Protein AF-A0A9E0TK25-F1 (afdb_monomer_lite)

Secondary structure (DSSP, 8-state):
-TT-TT---S-EEEHHHHHHGGGGGGGTTTSPEEE--HHHHHHHHHHHHHHHHHHH-GGG-B----S---S-SS--HHHHHHHHHHHHT--BPP-S-TTTHHHHHHHHHHHS-S-TTT-PPPHHHHHHH-S-EEEES---TTGGGSSHHHHHHHHHHHHHHHHHHHHTTSSS----EEEEPP-

Structure (mmCIF, N/CA/C/O backbone):
data_AF-A0A9E0TK25-F1
#
_entry.id   AF-A0A9E0TK25-F1
#
loop_
_atom_site.group_PDB
_atom_site.id
_atom_site.type_symbol
_atom_site.label_atom_id
_atom_site.label_alt_id
_atom_site.label_comp_id
_atom_site.label_asym_id
_atom_site.label_entity_id
_atom_site.label_seq_id
_atom_site.pdbx_PDB_ins_code
_atom_site.Cartn_x
_atom_site.Cartn_y
_atom_site.Cartn_z
_atom_site.occupancy
_atom_site.B_iso_or_equiv
_atom_site.auth_seq_id
_atom_site.auth_comp_id
_atom_site.auth_asym_id
_atom_site.auth_atom_id
_atom_site.pdbx_PDB_model_num
ATOM 1 N N . MET A 1 1 ? 14.784 10.363 11.881 1.00 81.19 1 MET A N 1
ATOM 2 C CA . MET A 1 1 ? 13.475 9.675 11.752 1.00 81.19 1 MET A CA 1
ATOM 3 C C . MET A 1 1 ? 13.011 9.018 13.051 1.00 81.19 1 MET A C 1
ATOM 5 O O . MET A 1 1 ? 11.905 9.315 13.471 1.00 81.19 1 MET A O 1
ATOM 9 N N . VAL A 1 2 ? 13.809 8.165 13.711 1.00 90.25 2 VAL A N 1
ATOM 10 C CA . VAL A 1 2 ? 13.331 7.354 14.858 1.00 90.25 2 VAL A CA 1
ATOM 11 C C . VAL A 1 2 ? 12.832 8.179 16.057 1.00 90.25 2 VAL A C 1
ATOM 13 O O . VAL A 1 2 ? 11.793 7.833 16.607 1.00 90.25 2 VAL A O 1
ATOM 16 N N . ARG A 1 3 ? 13.522 9.272 16.417 1.00 92.88 3 ARG A N 1
ATOM 17 C CA . ARG A 1 3 ? 13.196 10.168 17.551 1.00 92.88 3 ARG A CA 1
ATOM 18 C C . ARG A 1 3 ? 12.501 11.476 17.130 1.00 92.88 3 ARG A C 1
ATOM 20 O O . ARG A 1 3 ? 12.679 12.504 17.764 1.00 92.88 3 ARG A O 1
ATOM 27 N N . SER A 1 4 ? 11.802 11.472 15.995 1.00 95.88 4 SER A N 1
ATOM 28 C CA . SER A 1 4 ? 11.109 12.673 15.506 1.00 95.88 4 SER A CA 1
ATOM 29 C C . SER A 1 4 ? 9.961 13.069 16.446 1.00 95.88 4 SER A C 1
ATOM 31 O O . SER A 1 4 ? 9.260 12.162 16.898 1.00 95.88 4 SER A O 1
ATOM 33 N N . PRO A 1 5 ? 9.679 14.370 16.661 1.00 95.81 5 PRO A N 1
ATOM 34 C CA . PRO A 1 5 ? 8.451 14.800 17.338 1.00 95.81 5 PRO A CA 1
ATOM 35 C C . PRO A 1 5 ? 7.181 14.370 16.583 1.00 95.81 5 PRO A C 1
ATOM 37 O O . PRO A 1 5 ? 6.121 14.246 17.180 1.00 95.81 5 PRO A O 1
ATOM 40 N N . LEU A 1 6 ? 7.288 14.068 15.282 1.00 96.06 6 LEU A N 1
ATOM 41 C CA . LEU A 1 6 ? 6.188 13.545 14.459 1.00 96.06 6 LEU A CA 1
ATOM 42 C C . LEU A 1 6 ? 5.994 12.021 14.587 1.00 96.06 6 LEU A C 1
ATOM 44 O O . LEU A 1 6 ? 5.249 11.418 13.813 1.00 96.06 6 LEU A O 1
ATOM 48 N N . ARG A 1 7 ? 6.708 11.351 15.499 1.00 95.75 7 ARG A N 1
ATOM 49 C CA . ARG A 1 7 ? 6.573 9.906 15.697 1.00 95.75 7 ARG A CA 1
ATOM 50 C C . ARG A 1 7 ? 5.230 9.599 16.360 1.00 95.75 7 ARG A C 1
ATOM 52 O O . ARG A 1 7 ? 4.961 10.045 17.467 1.00 95.75 7 ARG A O 1
ATOM 59 N N . ILE A 1 8 ? 4.432 8.747 15.723 1.00 95.94 8 ILE A N 1
ATOM 60 C CA . ILE A 1 8 ? 3.222 8.195 16.339 1.00 95.94 8 ILE A CA 1
ATOM 61 C C . ILE A 1 8 ? 3.651 7.236 17.461 1.00 95.94 8 ILE A C 1
ATOM 63 O O . ILE A 1 8 ? 4.249 6.191 17.185 1.00 95.94 8 ILE A O 1
ATOM 67 N N . GLY A 1 9 ? 3.400 7.629 18.713 1.00 95.62 9 GLY A N 1
ATOM 68 C CA . GLY A 1 9 ? 3.798 6.879 19.913 1.00 95.62 9 GLY A CA 1
ATOM 69 C C . GLY A 1 9 ? 2.757 5.878 20.425 1.00 95.62 9 GLY A C 1
ATOM 70 O O . GLY A 1 9 ? 3.118 4.929 21.111 1.00 95.62 9 GLY A O 1
ATOM 71 N N . GLN A 1 10 ? 1.483 6.059 20.072 1.00 97.25 10 GLN A N 1
ATOM 72 C CA . GLN A 1 10 ? 0.373 5.194 20.485 1.00 97.25 10 GLN A CA 1
ATOM 73 C C . GLN A 1 10 ? -0.760 5.214 19.445 1.00 97.25 10 GLN A C 1
ATOM 75 O O . GLN A 1 10 ? -0.754 6.080 18.559 1.00 97.25 10 GLN A O 1
ATOM 80 N N . PRO A 1 11 ? -1.736 4.295 19.520 1.00 98.44 11 PRO A N 1
ATOM 81 C CA . PRO A 1 11 ? -2.910 4.329 18.660 1.00 98.44 11 PRO A CA 1
ATOM 82 C C . PRO A 1 11 ? -3.739 5.595 18.873 1.00 98.44 11 PRO A C 1
ATOM 84 O O . PRO A 1 11 ? -3.904 6.079 19.991 1.00 98.44 11 PRO A O 1
ATOM 87 N N . HIS A 1 12 ? -4.287 6.119 17.782 1.00 98.25 12 HIS A N 1
ATOM 88 C CA . HIS A 1 12 ? -5.214 7.239 17.817 1.00 98.25 12 HIS A CA 1
ATOM 89 C C . HIS A 1 12 ? -6.390 6.968 16.884 1.00 98.25 12 HIS A C 1
ATOM 91 O O . HIS A 1 12 ? -6.231 6.349 15.830 1.00 98.25 12 HIS A O 1
ATOM 97 N N . VAL A 1 13 ? -7.564 7.477 17.245 1.00 98.19 13 VAL A N 1
ATOM 98 C CA . VAL A 1 13 ? -8.791 7.349 16.455 1.00 98.19 13 VAL A CA 1
ATOM 99 C C . VAL A 1 13 ? -9.378 8.732 16.241 1.00 98.19 13 VAL A C 1
ATOM 101 O O . VAL A 1 13 ? -9.493 9.526 17.172 1.00 98.19 13 VAL A O 1
ATOM 104 N N . ARG A 1 14 ? -9.771 9.036 15.003 1.00 97.88 14 ARG A N 1
ATOM 105 C CA . ARG A 1 14 ? -10.452 10.293 14.686 1.00 97.88 14 ARG A CA 1
ATOM 106 C C . ARG A 1 14 ? -11.723 10.434 15.530 1.00 97.88 14 ARG A C 1
ATOM 108 O O . ARG A 1 14 ? -12.564 9.533 15.532 1.00 97.88 14 ARG A O 1
ATOM 115 N N . SER A 1 15 ? -11.880 11.577 16.190 1.00 97.38 15 SER A N 1
ATOM 116 C CA . SER A 1 15 ? -12.961 11.839 17.150 1.00 97.38 15 SER A CA 1
ATOM 117 C C . SER A 1 15 ? -14.368 11.552 16.605 1.00 97.38 15 SER A C 1
ATOM 119 O O . SER A 1 15 ? -15.158 10.891 17.283 1.00 97.38 15 SER A O 1
ATOM 121 N N . GLY A 1 16 ? -14.693 11.953 15.371 1.00 97.38 16 GLY A N 1
ATOM 122 C CA . GLY A 1 16 ? -15.991 11.656 14.764 1.00 97.38 16 GLY A CA 1
ATOM 123 C C . GLY A 1 16 ? -16.212 10.167 14.504 1.00 97.38 16 GLY A C 1
ATOM 124 O O . GLY A 1 16 ? -17.322 9.681 14.716 1.00 97.38 16 GLY A O 1
ATOM 125 N N . TYR A 1 17 ? -15.170 9.414 14.126 1.00 97.56 17 TYR A N 1
ATOM 126 C CA . TYR A 1 17 ? -15.268 7.954 13.965 1.00 97.56 17 TYR A CA 1
ATOM 127 C C . TYR A 1 17 ? -15.456 7.247 15.306 1.00 97.56 17 TYR A C 1
ATOM 129 O O . TYR A 1 17 ? -16.209 6.275 15.407 1.00 97.56 17 TYR A O 1
ATOM 137 N N . LEU A 1 18 ? -14.814 7.759 16.358 1.00 96.62 18 LEU A N 1
ATOM 138 C CA . LEU A 1 18 ? -14.969 7.213 17.699 1.00 96.62 18 LEU A CA 1
ATOM 139 C C . LEU A 1 18 ? -16.411 7.368 18.213 1.00 96.62 18 LEU A C 1
ATOM 141 O O . LEU A 1 18 ? -16.911 6.447 18.852 1.00 96.62 18 LEU A O 1
ATOM 145 N N . LYS A 1 19 ? -17.083 8.479 17.879 1.00 95.94 19 LYS A N 1
ATOM 146 C CA . LYS A 1 19 ? -18.456 8.786 18.319 1.00 95.94 19 LYS A CA 1
ATOM 147 C C . LYS A 1 19 ? -19.551 8.199 17.424 1.00 95.94 19 LYS A C 1
ATOM 149 O O . LYS A 1 19 ? -20.538 7.689 17.932 1.00 95.94 19 LYS A O 1
ATOM 154 N N . ARG A 1 20 ? -19.407 8.312 16.099 1.00 95.38 20 ARG A N 1
ATOM 155 C CA . ARG A 1 20 ? -20.481 8.019 15.123 1.00 95.38 20 ARG A CA 1
ATOM 156 C C . ARG A 1 20 ? -20.119 6.940 14.101 1.00 95.38 20 ARG A C 1
ATOM 158 O O . ARG A 1 20 ? -20.870 6.730 13.154 1.00 95.38 20 ARG A O 1
ATOM 165 N N . ARG A 1 21 ? -18.952 6.300 14.245 1.00 93.88 21 ARG A N 1
ATOM 166 C CA . ARG A 1 21 ? -18.457 5.242 13.348 1.00 93.88 21 ARG A CA 1
ATOM 167 C C . ARG A 1 21 ? -18.580 5.647 11.871 1.00 93.88 21 ARG A C 1
ATOM 169 O O . ARG A 1 21 ? -18.100 6.721 11.494 1.00 93.88 21 ARG A O 1
ATOM 176 N N . GLU A 1 22 ? -19.195 4.833 11.022 1.00 91.69 22 GLU A N 1
ATOM 177 C CA . GLU A 1 22 ? -19.326 5.032 9.577 1.00 91.69 22 GLU A CA 1
ATOM 178 C C . GLU A 1 22 ? -20.081 6.305 9.188 1.00 91.69 22 GLU A C 1
ATOM 180 O O . GLU A 1 22 ? -19.781 6.875 8.138 1.00 91.69 22 GLU A O 1
ATOM 185 N N . ALA A 1 23 ? -20.986 6.807 10.034 1.00 93.19 23 ALA A N 1
ATOM 186 C CA . ALA A 1 23 ? -21.753 8.027 9.767 1.00 93.19 23 ALA A CA 1
ATOM 187 C C . ALA A 1 23 ? -20.902 9.313 9.840 1.00 93.19 23 ALA A C 1
ATOM 189 O O . ALA A 1 23 ? -21.375 10.414 9.578 1.00 93.19 23 ALA A O 1
ATOM 190 N N . SER A 1 24 ? -19.617 9.207 10.189 1.00 94.44 24 SER A N 1
ATOM 191 C CA . SER A 1 24 ? -18.720 10.354 10.374 1.00 94.44 24 SER A CA 1
ATOM 192 C C . SER A 1 24 ? -17.822 10.679 9.169 1.00 94.44 24 SER A C 1
ATOM 194 O O . SER A 1 24 ? -16.819 11.370 9.342 1.00 94.44 24 SER A O 1
ATOM 196 N N . ARG A 1 25 ? -18.116 10.176 7.960 1.00 93.81 25 ARG A N 1
ATOM 197 C CA . ARG A 1 25 ? -17.219 10.283 6.782 1.00 93.81 25 ARG A CA 1
ATOM 198 C C . ARG A 1 25 ? -16.810 11.713 6.411 1.00 93.81 25 ARG A C 1
ATOM 200 O O . ARG A 1 25 ? -15.653 11.905 6.048 1.00 93.81 25 ARG A O 1
ATOM 207 N N . ALA A 1 26 ? -17.715 12.685 6.536 1.00 94.94 26 ALA A N 1
ATOM 208 C CA . ALA A 1 26 ? -17.491 14.070 6.108 1.00 94.94 26 ALA A CA 1
ATOM 209 C C . ALA A 1 26 ? -16.364 14.800 6.871 1.00 94.94 26 ALA A C 1
ATOM 211 O O . ALA A 1 26 ? -15.775 15.731 6.341 1.00 94.94 26 ALA A O 1
ATOM 212 N N . GLY A 1 27 ? -16.021 14.365 8.090 1.00 93.75 27 GLY A N 1
ATOM 213 C CA . GLY A 1 27 ? -15.005 15.017 8.934 1.00 93.75 27 GLY A CA 1
ATOM 214 C C . GLY A 1 27 ? -13.558 14.549 8.714 1.00 93.75 27 GLY A C 1
ATOM 215 O O . GLY A 1 27 ? -12.683 14.821 9.537 1.00 93.75 27 GLY A O 1
ATOM 216 N N . ARG A 1 28 ? -13.274 13.762 7.666 1.00 96.12 28 ARG A N 1
ATOM 217 C CA . ARG A 1 28 ? -11.911 13.269 7.396 1.00 96.12 28 ARG A CA 1
ATOM 218 C C . ARG A 1 28 ? -11.001 14.424 6.965 1.00 96.12 28 ARG A C 1
ATOM 220 O O . ARG A 1 28 ? -11.313 15.125 6.015 1.00 96.12 28 ARG A O 1
ATOM 227 N N . GLY A 1 29 ? -9.860 14.572 7.638 1.00 96.31 29 GLY A N 1
ATOM 228 C CA . GLY A 1 29 ? -8.866 15.616 7.356 1.00 96.31 29 GLY A CA 1
ATOM 229 C C . GLY A 1 29 ? -9.025 16.897 8.183 1.00 96.31 29 GLY A C 1
ATOM 230 O O . GLY A 1 29 ? -8.077 17.668 8.248 1.00 96.31 29 GLY A O 1
ATOM 231 N N . SER A 1 30 ? -10.166 17.097 8.853 1.00 96.12 30 SER A N 1
ATOM 232 C CA . SER A 1 30 ? -10.442 18.290 9.672 1.00 96.12 30 SER A CA 1
ATOM 233 C C . SER A 1 30 ? -10.611 17.997 11.165 1.00 96.12 30 SER A C 1
ATOM 235 O O . SER A 1 30 ? -10.326 18.850 11.999 1.00 96.12 30 SER A O 1
ATOM 237 N N . GLU A 1 31 ? -11.073 16.801 11.527 1.00 97.25 31 GLU A N 1
ATOM 238 C CA . GLU A 1 31 ? -11.328 16.456 12.925 1.00 97.25 31 GLU A CA 1
ATOM 239 C C . GLU A 1 31 ? -10.060 16.038 13.694 1.00 97.25 31 GLU A C 1
ATOM 241 O O . GLU A 1 31 ? -9.175 15.380 13.133 1.00 97.25 31 GLU A O 1
ATOM 246 N N . PRO A 1 32 ? -10.004 16.304 15.014 1.00 97.38 32 PRO A N 1
ATOM 247 C CA . PRO A 1 32 ? -8.892 15.879 15.850 1.00 97.38 32 PRO A CA 1
ATOM 248 C C . PRO A 1 32 ? -8.882 14.361 16.065 1.00 97.38 32 PRO A C 1
ATOM 250 O O . PRO A 1 32 ? -9.915 13.677 16.009 1.00 97.38 32 PRO A O 1
ATOM 253 N N . PHE A 1 33 ? -7.693 13.852 16.377 1.00 98.00 33 PHE A N 1
ATOM 254 C CA . PHE A 1 33 ? -7.440 12.466 16.751 1.00 98.00 33 PHE A CA 1
ATOM 255 C C . PHE A 1 33 ? -7.359 12.325 18.272 1.00 98.00 33 PHE A C 1
ATOM 257 O O . PHE A 1 33 ? -6.696 13.110 18.941 1.00 98.00 33 PHE A O 1
ATOM 264 N N . VAL A 1 34 ? -8.027 11.306 18.804 1.00 98.00 34 VAL A N 1
ATOM 265 C CA . VAL A 1 34 ? -8.074 10.995 20.235 1.00 98.00 34 VAL A CA 1
ATOM 266 C C . VAL A 1 34 ? -7.171 9.787 20.497 1.00 98.00 34 VAL A C 1
ATOM 268 O O . VAL A 1 34 ? -7.312 8.788 19.783 1.00 98.00 34 VAL A O 1
ATOM 271 N N . PRO A 1 35 ? -6.241 9.848 21.467 1.00 98.12 35 PRO A N 1
ATOM 272 C CA . PRO A 1 35 ? -5.435 8.693 21.847 1.00 98.12 35 PRO A CA 1
ATOM 273 C C . PRO A 1 35 ? -6.313 7.603 22.470 1.00 98.12 35 PRO A C 1
ATOM 275 O O . PRO A 1 35 ? -7.234 7.901 23.229 1.00 98.12 35 PRO A O 1
ATOM 278 N N . VAL A 1 36 ? -6.037 6.340 22.148 1.00 98.44 36 VAL A N 1
ATOM 279 C CA . VAL A 1 36 ? -6.793 5.187 22.665 1.00 98.44 36 VAL A CA 1
ATOM 280 C C . VAL A 1 36 ? -5.864 4.023 23.003 1.00 98.44 36 VAL A C 1
ATOM 282 O O . VAL A 1 36 ? -4.726 3.963 22.532 1.00 98.44 36 VAL A O 1
ATOM 285 N N . SER A 1 37 ? -6.364 3.063 23.786 1.00 98.38 37 SER A N 1
ATOM 286 C CA . SER A 1 37 ? -5.645 1.814 24.044 1.00 98.38 37 SER A CA 1
ATOM 287 C C . SER A 1 37 ? -5.520 0.962 22.775 1.00 98.38 37 SER A C 1
ATOM 289 O O . SER A 1 37 ? -6.333 1.055 21.849 1.00 98.38 37 SER A O 1
ATOM 291 N N . TRP A 1 38 ? -4.513 0.085 22.745 1.00 98.44 38 TRP A N 1
ATOM 292 C CA . TRP A 1 38 ? -4.370 -0.917 21.685 1.00 98.44 38 TRP A CA 1
ATOM 293 C C . TRP A 1 38 ? -5.599 -1.812 21.559 1.00 98.44 38 TRP A C 1
ATOM 295 O O . TRP A 1 38 ? -6.040 -2.064 20.444 1.00 98.44 38 TRP A O 1
ATOM 305 N N . GLU A 1 39 ? -6.179 -2.227 22.682 1.00 98.50 39 GLU A N 1
ATOM 306 C CA . GLU A 1 39 ? -7.413 -3.012 22.712 1.00 98.50 39 GLU A CA 1
ATOM 307 C C . GLU A 1 39 ? -8.563 -2.278 22.011 1.00 98.50 39 GLU A C 1
ATOM 309 O O . GLU A 1 39 ? -9.190 -2.823 21.107 1.00 98.50 39 GLU A O 1
ATOM 314 N N . THR A 1 40 ? -8.772 -0.996 22.333 1.00 98.25 40 THR A N 1
ATOM 315 C CA . THR A 1 40 ? -9.808 -0.182 21.681 1.00 98.25 40 THR A CA 1
ATOM 316 C C . THR A 1 40 ? -9.566 -0.090 20.176 1.00 98.25 40 THR A C 1
ATOM 318 O O . THR A 1 40 ? -10.487 -0.274 19.383 1.00 98.25 40 THR A O 1
ATOM 321 N N . ALA A 1 41 ? -8.326 0.183 19.763 1.00 98.38 41 ALA A N 1
ATOM 322 C CA . ALA A 1 41 ? -7.978 0.287 18.350 1.00 98.38 41 ALA A CA 1
ATOM 323 C C . ALA A 1 41 ? -8.199 -1.038 17.598 1.00 98.38 41 ALA A C 1
ATOM 325 O O . ALA A 1 41 ? -8.766 -1.026 16.505 1.00 98.38 41 ALA A O 1
ATOM 326 N N . MET A 1 42 ? -7.800 -2.168 18.187 1.00 98.25 42 MET A N 1
ATOM 327 C CA . MET A 1 42 ? -7.967 -3.495 17.590 1.00 98.25 42 MET A CA 1
ATOM 328 C C . MET A 1 42 ? -9.439 -3.892 17.490 1.00 98.25 42 MET A C 1
ATOM 330 O O . MET A 1 42 ? -9.864 -4.309 16.416 1.00 98.25 42 MET A O 1
ATOM 334 N N . ASN A 1 43 ? -10.238 -3.650 18.532 1.00 98.31 43 ASN A N 1
ATOM 335 C CA . ASN A 1 43 ? -11.678 -3.927 18.520 1.00 98.31 43 ASN A CA 1
ATOM 336 C C . ASN A 1 43 ? -12.404 -3.128 17.424 1.00 98.31 43 ASN A C 1
ATOM 338 O O . ASN A 1 43 ? -13.298 -3.643 16.753 1.00 98.31 43 ASN A O 1
ATOM 342 N N . LEU A 1 44 ? -11.997 -1.874 17.187 1.00 98.25 44 LEU A N 1
ATOM 343 C CA . LEU A 1 44 ? -12.552 -1.051 16.106 1.00 98.25 44 LEU A CA 1
ATOM 344 C C . LEU A 1 44 ? -12.194 -1.580 14.714 1.00 98.25 44 LEU A C 1
ATOM 346 O O . LEU A 1 44 ? -13.035 -1.544 13.813 1.00 98.25 44 LEU A O 1
ATOM 350 N N . VAL A 1 45 ? -10.954 -2.039 14.529 1.00 97.44 45 VAL A N 1
ATOM 351 C CA . VAL A 1 45 ? -10.497 -2.625 13.262 1.00 97.44 45 VAL A CA 1
ATOM 352 C C . VAL A 1 45 ? -11.206 -3.951 13.010 1.00 97.44 45 VAL A C 1
ATOM 354 O O . VAL A 1 45 ? -11.754 -4.141 11.926 1.00 97.44 45 VAL A O 1
ATOM 357 N N . GLU A 1 46 ? -11.248 -4.839 14.002 1.00 97.75 46 GLU A N 1
ATOM 358 C CA . GLU A 1 46 ? -11.935 -6.126 13.900 1.00 97.75 46 GLU A CA 1
ATOM 359 C C . GLU A 1 46 ? -13.421 -5.938 13.589 1.00 97.75 46 GLU A C 1
ATOM 361 O O . GLU A 1 46 ? -13.917 -6.517 12.621 1.00 97.75 46 GLU A O 1
ATOM 366 N N . GLY A 1 47 ? -14.119 -5.100 14.362 1.00 97.81 47 GLY A N 1
ATOM 367 C CA . GLY A 1 47 ? -15.540 -4.833 14.157 1.00 97.81 47 GLY A CA 1
ATOM 368 C C . GLY A 1 47 ? -15.826 -4.294 12.755 1.00 97.81 47 GLY A C 1
ATOM 369 O O . GLY A 1 47 ? -16.727 -4.784 12.076 1.00 97.81 47 GLY A O 1
ATOM 370 N N . GLY A 1 48 ? -15.009 -3.349 12.277 1.00 97.12 48 GLY A N 1
ATOM 371 C CA . GLY A 1 48 ? -15.131 -2.808 10.922 1.00 97.12 48 GLY A CA 1
ATOM 372 C C . GLY A 1 48 ? -14.895 -3.858 9.832 1.00 97.12 48 GLY A C 1
ATOM 373 O O . GLY A 1 48 ? -15.661 -3.928 8.872 1.00 97.12 48 GLY A O 1
ATOM 374 N N . LEU A 1 49 ? -13.869 -4.702 9.984 1.00 97.75 49 LEU A N 1
ATOM 375 C CA . LEU A 1 49 ? -13.553 -5.755 9.015 1.00 97.75 49 LEU A CA 1
ATOM 376 C C . LEU A 1 49 ? -14.626 -6.843 8.970 1.00 97.75 49 LEU A C 1
ATOM 378 O O . LEU A 1 49 ? -15.036 -7.246 7.881 1.00 97.75 49 LEU A O 1
ATOM 382 N N . ARG A 1 50 ? -15.105 -7.302 10.132 1.00 98.00 50 ARG A N 1
ATOM 383 C CA . ARG A 1 50 ? -16.182 -8.297 10.210 1.00 98.00 50 ARG A CA 1
ATOM 384 C C . ARG A 1 50 ? -17.468 -7.770 9.592 1.00 98.00 50 ARG A C 1
ATOM 386 O O . ARG A 1 50 ? -18.060 -8.486 8.793 1.00 98.00 50 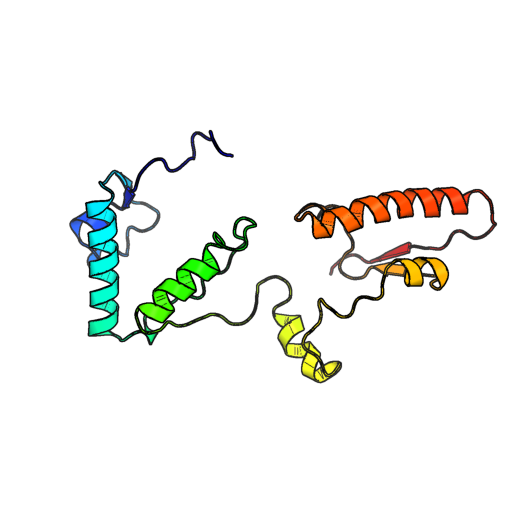ARG A O 1
ATOM 393 N N . ARG A 1 51 ? -17.839 -6.520 9.895 1.00 97.50 51 ARG A N 1
ATOM 394 C CA . ARG A 1 51 ? -19.023 -5.865 9.328 1.00 97.50 51 ARG A CA 1
ATOM 395 C C . ARG A 1 51 ? -18.947 -5.768 7.806 1.00 97.50 51 ARG A C 1
ATOM 397 O O . ARG A 1 51 ? -19.881 -6.159 7.118 1.00 97.50 51 ARG A O 1
ATOM 404 N N . VAL A 1 52 ? -17.826 -5.279 7.266 1.00 97.81 52 VAL A N 1
ATOM 405 C CA . VAL A 1 52 ? -17.653 -5.161 5.807 1.00 97.81 52 VAL A CA 1
ATOM 406 C C . VAL A 1 52 ? -17.740 -6.528 5.138 1.00 97.81 52 VAL A C 1
ATOM 408 O O . VAL A 1 52 ? -18.446 -6.670 4.145 1.00 97.81 52 VAL A O 1
ATOM 411 N N . LYS A 1 53 ? -17.085 -7.539 5.716 1.00 97.94 53 LYS A N 1
ATOM 412 C CA . LYS A 1 53 ? -17.141 -8.908 5.206 1.00 97.94 53 LYS A CA 1
ATOM 413 C C . LYS A 1 53 ? -18.562 -9.477 5.2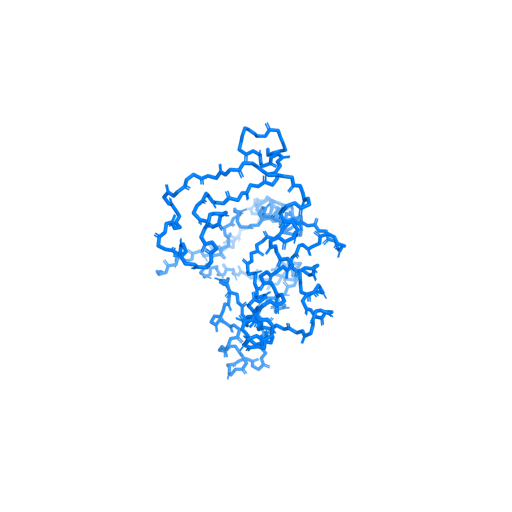27 1.00 97.94 53 LYS A C 1
ATOM 415 O O . LYS A 1 53 ? -18.951 -10.114 4.255 1.00 97.94 53 LYS A O 1
ATOM 420 N N . SER A 1 54 ? -19.323 -9.267 6.303 1.00 98.06 54 SER A N 1
ATOM 421 C CA . SER A 1 54 ? -20.690 -9.790 6.417 1.00 98.06 54 SER A CA 1
ATOM 422 C C . SER A 1 54 ? -21.691 -9.067 5.518 1.00 98.06 54 SER A C 1
ATOM 424 O O . SER A 1 54 ? -22.597 -9.706 5.002 1.00 98.06 54 SER A O 1
ATOM 426 N N . GLU A 1 55 ? -21.550 -7.752 5.341 1.00 98.19 55 GLU A N 1
ATOM 427 C CA . GLU A 1 55 ? -22.510 -6.941 4.578 1.00 98.19 55 GLU A CA 1
ATOM 428 C C . GLU A 1 55 ? -22.209 -6.900 3.072 1.00 98.19 55 GLU A C 1
ATOM 430 O O . GLU A 1 55 ? -23.137 -6.822 2.272 1.00 98.19 55 GLU A O 1
ATOM 435 N N . PHE A 1 56 ? -20.931 -6.935 2.673 1.00 98.06 56 PHE A N 1
ATOM 436 C CA . PHE A 1 56 ? -20.515 -6.662 1.288 1.00 98.06 56 PHE A CA 1
ATOM 437 C C . PHE A 1 56 ? -19.553 -7.698 0.691 1.00 98.06 56 PHE A C 1
ATOM 439 O O . PHE A 1 56 ? -19.179 -7.568 -0.473 1.00 98.06 56 PHE A O 1
ATOM 446 N N . GLY A 1 57 ? -19.124 -8.699 1.463 1.00 97.94 57 GLY A N 1
ATOM 447 C CA . GLY A 1 57 ? -18.114 -9.663 1.028 1.00 97.94 57 GLY A CA 1
ATOM 448 C C . GLY A 1 57 ? -16.676 -9.137 1.108 1.00 97.94 57 GLY A C 1
ATOM 449 O O . GLY A 1 57 ? -16.404 -7.994 1.486 1.00 97.94 57 GLY A O 1
ATOM 450 N N . ASN A 1 58 ? -15.718 -10.003 0.775 1.00 97.94 58 ASN A N 1
ATOM 451 C CA . ASN A 1 58 ? -14.290 -9.668 0.841 1.00 97.94 58 ASN A CA 1
ATOM 452 C C . ASN A 1 58 ? -13.845 -8.780 -0.335 1.00 97.94 58 ASN A C 1
ATOM 454 O O . ASN A 1 58 ? -12.831 -8.090 -0.251 1.00 97.94 58 ASN A O 1
ATOM 458 N N . GLU A 1 59 ? -14.625 -8.745 -1.411 1.00 97.69 59 GLU A N 1
ATOM 459 C CA . GLU A 1 59 ? -14.448 -7.901 -2.589 1.00 97.69 59 GLU A CA 1
ATOM 460 C C . GLU A 1 59 ? -14.579 -6.408 -2.247 1.00 97.69 59 GLU A C 1
ATOM 462 O O . GLU A 1 59 ? -14.007 -5.552 -2.918 1.00 97.69 59 GLU A O 1
ATOM 467 N N . ALA A 1 60 ? -15.269 -6.076 -1.154 1.00 97.88 60 ALA A N 1
ATOM 468 C CA . ALA A 1 60 ? -15.349 -4.712 -0.639 1.00 97.88 60 ALA A CA 1
ATOM 469 C C . ALA A 1 60 ? -14.095 -4.276 0.150 1.00 97.88 60 ALA A C 1
ATOM 471 O O . ALA A 1 60 ? -13.973 -3.107 0.530 1.00 97.88 60 ALA A O 1
ATOM 472 N N . ILE A 1 61 ? -13.150 -5.189 0.408 1.00 98.00 61 ILE A N 1
ATOM 473 C CA . ILE A 1 61 ? -11.908 -4.910 1.135 1.00 98.00 61 ILE A CA 1
ATOM 474 C C . ILE A 1 61 ? -10.786 -4.650 0.130 1.00 98.00 61 ILE A C 1
ATOM 476 O O . ILE A 1 61 ? -10.302 -5.555 -0.545 1.00 98.00 61 ILE A O 1
ATOM 480 N N . TYR A 1 62 ? -10.312 -3.406 0.060 1.00 97.19 62 TYR A N 1
ATOM 481 C CA . TYR A 1 62 ? -9.170 -3.045 -0.779 1.00 97.19 62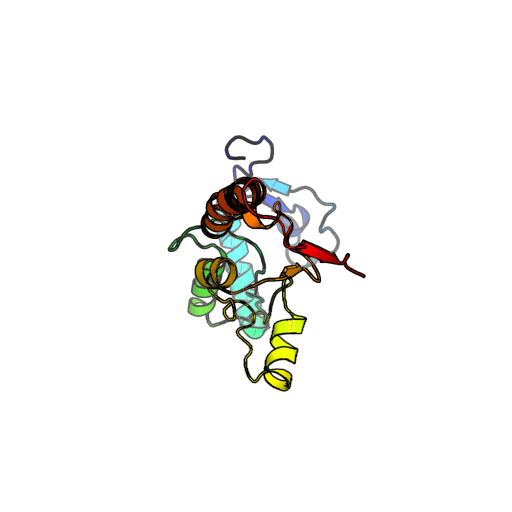 TYR A CA 1
ATOM 482 C C . TYR A 1 62 ? -7.838 -3.220 -0.030 1.00 97.19 62 TYR A C 1
ATOM 484 O O . TYR A 1 62 ? -7.508 -2.450 0.874 1.00 97.19 62 TYR A O 1
ATOM 492 N N . GLY A 1 63 ? -7.044 -4.211 -0.442 1.00 95.50 63 GLY A N 1
ATOM 493 C CA . GLY A 1 63 ? -5.735 -4.548 0.138 1.00 95.50 63 GLY A CA 1
ATOM 494 C C . GLY A 1 63 ? -4.533 -4.157 -0.732 1.00 95.50 63 GLY A C 1
ATOM 495 O O . GLY A 1 63 ? -3.403 -4.545 -0.432 1.00 95.50 63 GLY A O 1
ATOM 496 N N . GLY A 1 64 ? -4.745 -3.396 -1.814 1.00 93.19 64 GLY A N 1
ATOM 497 C CA . GLY A 1 64 ? -3.695 -3.079 -2.790 1.00 93.19 64 GLY A CA 1
ATOM 498 C C . GLY A 1 64 ? -2.498 -2.299 -2.233 1.00 93.19 64 GLY A C 1
ATOM 499 O O . GLY A 1 64 ? -1.378 -2.490 -2.712 1.00 93.19 64 GLY A O 1
ATOM 500 N N . SER A 1 65 ? -2.736 -1.441 -1.230 1.00 89.62 65 SER A N 1
ATOM 501 C CA . SER A 1 65 ? -1.743 -0.735 -0.396 1.00 89.62 65 SER A CA 1
ATOM 502 C C . SER A 1 65 ? -0.419 -0.401 -1.112 1.00 89.62 65 SER A C 1
ATOM 504 O O . SER A 1 65 ? 0.634 -0.986 -0.848 1.00 89.62 65 SER A O 1
ATOM 506 N N . TYR A 1 66 ? -0.471 0.512 -2.092 1.00 88.75 66 TYR A N 1
ATOM 507 C CA . TYR A 1 66 ? 0.728 0.932 -2.821 1.00 88.75 66 TYR A CA 1
ATOM 508 C C . TYR A 1 66 ? 1.617 1.834 -1.972 1.00 88.75 66 TYR A C 1
ATOM 510 O O . TYR A 1 66 ? 1.154 2.831 -1.427 1.00 88.75 66 TYR A O 1
ATOM 518 N N . GLY A 1 67 ? 2.915 1.550 -1.962 1.00 87.69 67 GLY A N 1
ATOM 519 C CA . GLY A 1 67 ? 3.900 2.445 -1.381 1.00 87.69 67 GLY A CA 1
ATOM 520 C C . GLY A 1 67 ? 5.256 1.779 -1.222 1.00 87.69 67 GLY A C 1
ATOM 521 O O . GLY A 1 67 ? 5.390 0.559 -1.321 1.00 87.69 67 GLY A O 1
ATOM 522 N N . TRP A 1 68 ? 6.262 2.609 -0.961 1.00 87.00 68 TRP A N 1
ATOM 523 C CA . TRP A 1 68 ? 7.569 2.143 -0.521 1.00 87.00 68 TRP A CA 1
ATOM 524 C C . TRP A 1 68 ? 7.498 1.818 0.969 1.00 87.00 68 TRP A C 1
ATOM 526 O O . TRP A 1 68 ? 7.233 2.692 1.792 1.00 87.00 68 TRP A O 1
ATOM 536 N N . ALA A 1 69 ? 7.724 0.554 1.309 1.00 90.31 69 ALA A N 1
ATOM 537 C CA . ALA A 1 69 ? 7.901 0.120 2.686 1.00 90.31 69 ALA A CA 1
ATOM 538 C C . ALA A 1 69 ? 9.379 0.204 3.098 1.00 90.31 69 ALA A C 1
ATOM 540 O O . ALA A 1 69 ? 10.264 0.497 2.291 1.00 90.31 69 ALA A O 1
ATOM 541 N N . SER A 1 70 ? 9.658 -0.104 4.361 1.00 88.56 70 SER A N 1
ATOM 542 C CA . SER A 1 70 ? 11.029 -0.340 4.812 1.00 88.56 70 SER A CA 1
ATOM 543 C C . SER A 1 70 ? 11.575 -1.645 4.230 1.00 88.56 70 SER A C 1
ATOM 545 O O . SER A 1 70 ? 10.841 -2.619 4.050 1.00 88.56 70 SER A O 1
ATOM 547 N N . ALA A 1 71 ? 12.882 -1.678 3.962 1.00 85.94 71 ALA A N 1
ATOM 548 C CA . ALA A 1 71 ? 13.556 -2.897 3.538 1.00 85.94 71 ALA A CA 1
ATOM 549 C C . ALA A 1 71 ? 13.503 -3.959 4.648 1.00 85.94 71 ALA A C 1
ATOM 551 O O . ALA A 1 71 ? 13.814 -3.682 5.805 1.00 85.94 71 ALA A O 1
ATOM 552 N N . GLY A 1 72 ? 13.135 -5.182 4.281 1.00 86.31 72 GLY A N 1
ATOM 553 C CA . GLY A 1 72 ? 13.067 -6.325 5.185 1.00 86.31 72 GLY A CA 1
ATOM 554 C C . GLY A 1 72 ? 12.324 -7.468 4.510 1.00 86.31 72 GLY A C 1
ATOM 555 O O . GLY A 1 72 ? 11.370 -7.228 3.779 1.00 86.31 72 GLY A O 1
ATOM 556 N N . ARG A 1 73 ? 12.769 -8.713 4.706 1.00 84.38 73 ARG A N 1
ATOM 557 C CA . ARG A 1 73 ? 12.136 -9.869 4.048 1.00 84.38 73 ARG A CA 1
ATOM 558 C C . ARG A 1 73 ? 10.921 -10.387 4.816 1.00 84.38 73 ARG A C 1
ATOM 560 O O . ARG A 1 73 ? 9.952 -10.803 4.197 1.00 84.38 73 ARG A O 1
ATOM 567 N N . LEU A 1 74 ? 10.968 -10.295 6.147 1.00 86.69 74 LEU A N 1
ATOM 568 C CA . LEU A 1 74 ? 9.864 -10.659 7.035 1.00 86.69 74 LEU A CA 1
ATOM 569 C C . LEU A 1 74 ? 8.929 -9.469 7.302 1.00 86.69 74 LEU A C 1
ATOM 571 O O . LEU A 1 74 ? 7.731 -9.550 7.060 1.00 86.69 74 LEU A O 1
ATOM 575 N N . HIS A 1 75 ? 9.480 -8.331 7.734 1.00 92.00 75 HIS A N 1
ATOM 576 C CA . HIS A 1 75 ? 8.712 -7.134 8.108 1.00 92.00 75 HIS A CA 1
ATOM 577 C C . HIS A 1 75 ? 8.399 -6.200 6.924 1.00 92.00 75 HIS A C 1
ATOM 579 O O . HIS A 1 75 ? 8.376 -4.977 7.068 1.00 92.00 75 HIS A O 1
ATOM 585 N N . HIS A 1 76 ? 8.151 -6.762 5.738 1.00 93.12 76 HIS A N 1
ATOM 586 C CA . HIS A 1 76 ? 7.669 -5.989 4.595 1.00 93.12 76 HIS A CA 1
ATOM 587 C C . HIS A 1 76 ? 6.167 -5.716 4.759 1.00 93.12 76 HIS A C 1
ATOM 589 O O . HIS A 1 76 ? 5.341 -6.598 4.514 1.00 93.12 76 HIS A O 1
ATOM 595 N N . ALA A 1 77 ? 5.810 -4.500 5.184 1.00 92.38 77 ALA A N 1
ATOM 596 C CA . ALA A 1 77 ? 4.442 -4.156 5.588 1.00 92.38 77 ALA A CA 1
ATOM 597 C C . ALA A 1 77 ? 3.350 -4.529 4.554 1.00 92.38 77 ALA A C 1
ATOM 599 O O . ALA A 1 77 ? 2.375 -5.164 4.960 1.00 92.38 77 ALA A O 1
ATOM 600 N N . PRO A 1 78 ? 3.500 -4.261 3.237 1.00 93.38 78 PRO A N 1
ATOM 601 C CA . PRO A 1 78 ? 2.519 -4.700 2.244 1.00 93.38 78 PRO A CA 1
ATOM 602 C C . PRO A 1 78 ? 2.362 -6.224 2.178 1.00 93.38 78 PRO A C 1
ATOM 604 O O . PRO A 1 78 ? 1.245 -6.712 2.055 1.00 93.38 78 PRO A O 1
ATOM 607 N N . SER A 1 79 ? 3.451 -6.993 2.294 1.00 93.00 79 SER A N 1
ATOM 608 C CA . SER A 1 79 ? 3.373 -8.463 2.271 1.00 93.00 79 SER A CA 1
ATOM 609 C C . SER A 1 79 ? 2.650 -9.014 3.497 1.00 93.00 79 SER A C 1
ATOM 611 O O . SER A 1 79 ? 1.837 -9.925 3.367 1.00 93.00 79 SER A O 1
ATOM 613 N N . VAL A 1 80 ? 2.916 -8.450 4.679 1.00 94.81 80 VAL A N 1
ATOM 614 C CA . VAL A 1 80 ? 2.250 -8.859 5.925 1.00 94.81 80 VAL A CA 1
ATOM 615 C C . VAL A 1 80 ? 0.757 -8.528 5.875 1.00 94.81 80 VAL A C 1
ATOM 617 O O . VAL A 1 80 ? -0.062 -9.381 6.206 1.00 94.81 80 VAL A O 1
ATOM 620 N N . LEU A 1 81 ? 0.394 -7.337 5.387 1.00 95.12 81 LEU A N 1
ATOM 621 C CA . LEU A 1 81 ? -1.002 -6.928 5.210 1.00 95.12 81 LEU A CA 1
ATOM 622 C C . LEU A 1 81 ? -1.755 -7.859 4.248 1.00 95.12 81 LEU A C 1
ATOM 624 O O . LEU A 1 81 ? -2.858 -8.310 4.548 1.00 95.12 81 LEU A O 1
ATOM 628 N N . LYS A 1 82 ? -1.142 -8.187 3.107 1.00 95.44 82 LYS A N 1
ATOM 629 C CA . LYS A 1 82 ? -1.729 -9.093 2.112 1.00 95.44 82 LYS A CA 1
ATOM 630 C C . LYS A 1 82 ? -1.884 -10.514 2.643 1.00 95.44 82 LYS A C 1
ATOM 632 O O . LYS A 1 82 ? -2.914 -11.138 2.413 1.00 95.44 82 LYS A O 1
ATOM 637 N N . ARG A 1 83 ? -0.904 -11.012 3.407 1.00 96.25 83 ARG A N 1
ATOM 638 C CA . ARG A 1 83 ? -1.026 -12.298 4.109 1.00 96.25 83 ARG A CA 1
ATOM 639 C C . ARG A 1 83 ? -2.194 -12.279 5.095 1.00 96.25 83 ARG A C 1
ATOM 641 O O . ARG A 1 83 ? -2.965 -13.231 5.116 1.00 96.25 83 ARG A O 1
ATOM 648 N N . PHE A 1 84 ? -2.331 -11.211 5.882 1.00 96.94 84 PHE A N 1
ATOM 649 C CA . PHE A 1 84 ? -3.438 -11.052 6.825 1.00 96.94 84 PHE A CA 1
ATOM 650 C C . PHE A 1 84 ? -4.796 -11.109 6.115 1.00 96.94 84 PHE A C 1
ATOM 652 O O . PHE A 1 84 ? -5.625 -11.943 6.469 1.00 96.94 84 PHE A O 1
ATOM 659 N N . PHE A 1 85 ? -5.008 -10.305 5.068 1.00 97.62 85 PHE A N 1
ATOM 660 C CA . PHE A 1 85 ? -6.279 -10.325 4.340 1.00 97.62 85 PHE A CA 1
ATOM 661 C C . PHE A 1 85 ? -6.515 -11.623 3.558 1.00 97.62 85 PHE A C 1
ATOM 663 O O . PHE A 1 85 ? -7.652 -12.081 3.472 1.00 97.62 85 PHE A O 1
ATOM 670 N N . GLY A 1 86 ? -5.460 -12.266 3.050 1.00 97.44 86 GLY A N 1
ATOM 671 C CA . GLY A 1 86 ? -5.558 -13.597 2.448 1.00 97.44 86 GLY A CA 1
ATOM 672 C C . GLY A 1 86 ? -6.112 -14.634 3.430 1.00 97.44 86 GLY A C 1
ATOM 673 O O . GLY A 1 86 ? -7.033 -15.367 3.087 1.00 97.44 86 GLY A O 1
ATOM 674 N N . LEU A 1 87 ? -5.624 -14.636 4.676 1.00 97.88 87 LEU A N 1
ATOM 675 C CA . LEU A 1 87 ? -6.145 -15.500 5.746 1.00 97.88 87 LEU A CA 1
ATOM 676 C C . LEU A 1 87 ? -7.537 -15.074 6.237 1.00 97.88 87 LEU A C 1
ATOM 678 O O . LEU A 1 87 ? -8.304 -15.90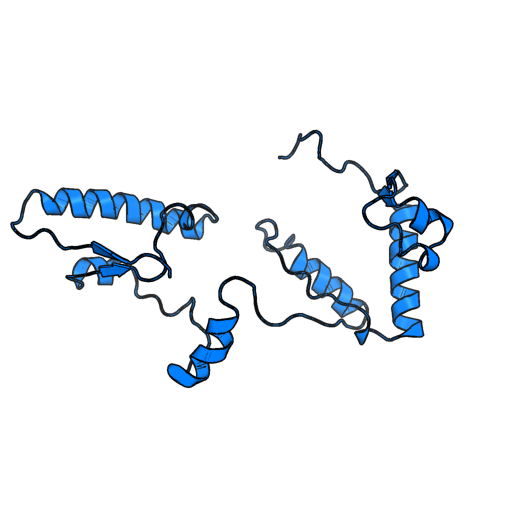6 6.712 1.00 97.88 87 LEU A O 1
ATOM 682 N N . PHE A 1 88 ? -7.882 -13.792 6.113 1.00 97.62 88 PHE A N 1
ATOM 683 C CA . PHE A 1 88 ? -9.199 -13.272 6.483 1.00 97.62 88 PHE A CA 1
ATOM 684 C C . PHE A 1 88 ? -10.307 -13.642 5.478 1.00 97.62 88 PHE A C 1
ATOM 686 O O . PHE A 1 88 ? -11.491 -13.546 5.810 1.00 97.62 88 PHE A O 1
ATOM 693 N N . GLY A 1 89 ? -9.952 -14.117 4.280 1.00 97.06 89 GLY A N 1
ATOM 694 C CA . GLY A 1 89 ? -10.896 -14.594 3.261 1.00 97.06 89 GLY A CA 1
ATOM 695 C C . GLY A 1 89 ? -10.718 -13.979 1.871 1.00 97.06 89 GLY A C 1
ATOM 696 O O . GLY A 1 89 ? -11.535 -14.244 0.995 1.00 97.06 89 GLY A O 1
ATOM 697 N N . GLY A 1 90 ? -9.675 -13.176 1.657 1.00 97.56 90 GLY A N 1
ATOM 698 C CA . GLY A 1 90 ? -9.395 -12.517 0.381 1.00 97.56 90 GLY A CA 1
ATOM 699 C C . GLY A 1 90 ? -9.590 -11.003 0.433 1.00 97.56 90 GLY A C 1
ATOM 700 O O . GLY A 1 90 ? -9.981 -10.443 1.456 1.00 97.56 90 GLY A O 1
ATOM 701 N N . TYR A 1 91 ? -9.234 -10.333 -0.663 1.00 97.81 91 TYR A N 1
ATOM 702 C CA . TYR A 1 91 ? -9.308 -8.879 -0.825 1.00 97.81 91 TYR A CA 1
ATOM 703 C C . TYR A 1 91 ? -9.136 -8.489 -2.303 1.00 97.81 91 TYR A C 1
ATOM 705 O O . TYR A 1 91 ? -8.603 -9.264 -3.101 1.00 97.81 91 TYR A O 1
ATOM 713 N N . VAL A 1 92 ? -9.500 -7.255 -2.655 1.00 97.88 92 VAL A N 1
ATOM 714 C CA . VAL A 1 92 ? -9.185 -6.651 -3.959 1.00 97.88 92 VAL A CA 1
ATOM 715 C C . VAL A 1 92 ? -7.775 -6.068 -3.943 1.00 97.88 92 VAL A C 1
ATOM 717 O O . VAL A 1 92 ? -7.455 -5.171 -3.154 1.00 97.88 92 VAL A O 1
ATOM 720 N N . ASP A 1 93 ? -6.921 -6.576 -4.831 1.00 95.88 93 ASP A N 1
ATOM 721 C CA . ASP A 1 93 ? -5.556 -6.088 -5.034 1.00 95.88 93 ASP A CA 1
ATOM 722 C C . ASP A 1 93 ? -5.483 -5.074 -6.187 1.00 95.88 93 ASP A C 1
ATOM 724 O O . ASP A 1 93 ? -6.381 -4.958 -7.020 1.00 95.88 93 ASP A O 1
ATOM 728 N N . LYS A 1 94 ? -4.368 -4.350 -6.259 1.00 92.69 94 LYS A N 1
ATOM 729 C CA . LYS A 1 94 ? -4.038 -3.467 -7.377 1.00 92.69 94 LYS A CA 1
ATOM 730 C C . LYS A 1 94 ? -3.170 -4.189 -8.407 1.00 92.69 94 LYS A C 1
ATOM 732 O O . LYS A 1 94 ? -2.347 -5.038 -8.060 1.00 92.69 94 LYS A O 1
ATOM 737 N N . ARG A 1 95 ? -3.234 -3.738 -9.660 1.00 90.44 95 ARG A N 1
ATOM 738 C CA . ARG A 1 95 ? -2.248 -4.075 -10.697 1.00 90.44 95 ARG A CA 1
ATOM 739 C C . ARG A 1 95 ? -1.413 -2.853 -11.067 1.00 90.44 95 ARG A C 1
ATOM 741 O O . ARG A 1 95 ? -1.879 -1.722 -11.008 1.00 90.44 95 ARG A O 1
ATOM 748 N N . GLY A 1 96 ? -0.151 -3.090 -11.409 1.00 89.00 96 GLY A N 1
ATOM 749 C CA . GLY A 1 96 ? 0.782 -2.043 -11.816 1.00 89.00 96 GLY A CA 1
ATOM 750 C C . GLY A 1 96 ? 1.386 -1.214 -10.672 1.00 89.00 96 GLY A C 1
ATOM 751 O O . GLY A 1 96 ? 1.313 -1.560 -9.485 1.00 89.00 96 GLY A O 1
ATOM 752 N N . ASN A 1 97 ? 2.055 -0.123 -11.046 1.00 89.31 97 ASN A N 1
ATOM 753 C CA . ASN A 1 97 ? 2.749 0.804 -10.155 1.00 89.31 97 ASN A CA 1
ATOM 754 C C . ASN A 1 97 ? 2.848 2.199 -10.803 1.00 89.31 97 ASN A C 1
ATOM 756 O O . ASN A 1 97 ? 2.637 2.344 -12.004 1.00 89.31 97 ASN A O 1
ATOM 760 N N . HIS A 1 98 ? 3.195 3.208 -10.004 1.00 90.06 98 HIS A N 1
ATOM 761 C CA . HIS A 1 98 ? 3.324 4.596 -10.467 1.00 90.06 98 HIS A CA 1
ATOM 762 C C . HIS A 1 98 ? 4.662 4.887 -11.167 1.00 90.06 98 HIS A C 1
ATOM 764 O O . HIS A 1 98 ? 4.873 5.997 -11.633 1.00 90.06 98 HIS A O 1
ATOM 770 N N . SER A 1 99 ? 5.590 3.930 -11.205 1.00 87.81 99 SER A N 1
ATOM 771 C CA . SER A 1 99 ? 6.928 4.137 -11.765 1.00 87.81 99 SER A CA 1
ATOM 772 C C . SER A 1 99 ? 6.978 3.828 -13.259 1.00 87.81 99 SER A C 1
ATOM 774 O O . SER A 1 99 ? 7.455 4.638 -14.038 1.00 87.81 99 SER A O 1
ATOM 776 N N . PHE A 1 100 ? 6.486 2.660 -13.664 1.00 89.25 100 PHE A N 1
ATOM 777 C CA . PHE A 1 100 ? 6.536 2.177 -15.047 1.00 89.25 100 PHE A CA 1
ATOM 778 C C . PHE A 1 100 ? 5.211 1.511 -15.455 1.00 89.25 100 PHE A C 1
ATOM 780 O O . PHE A 1 100 ? 5.186 0.574 -16.251 1.00 89.25 100 PHE A O 1
ATOM 787 N N . GLY A 1 101 ? 4.098 2.008 -14.896 1.00 90.88 101 GLY A N 1
ATOM 788 C CA . GLY A 1 101 ? 2.729 1.539 -15.133 1.00 90.88 101 GLY A CA 1
ATOM 789 C C . GLY A 1 101 ? 2.403 1.347 -16.610 1.00 90.88 101 GLY A C 1
ATOM 790 O O . GLY A 1 101 ? 2.073 0.236 -17.018 1.00 90.88 101 GLY A O 1
ATOM 791 N N . SER A 1 102 ? 2.562 2.399 -17.413 1.00 91.81 102 SER A N 1
ATOM 792 C CA . SER A 1 102 ? 2.286 2.358 -18.854 1.00 91.81 102 SER A CA 1
ATOM 793 C C . SER A 1 102 ? 3.224 1.401 -19.592 1.00 91.81 102 SER A C 1
ATOM 795 O O . SER A 1 102 ? 2.762 0.582 -20.382 1.00 91.81 102 SER A O 1
ATOM 797 N N . ALA A 1 103 ? 4.525 1.437 -19.275 1.00 90.19 103 ALA A N 1
ATOM 798 C CA . ALA A 1 103 ? 5.528 0.578 -19.903 1.00 90.19 103 ALA A CA 1
ATOM 799 C C . ALA A 1 103 ? 5.225 -0.918 -19.703 1.00 90.19 103 ALA A C 1
ATOM 8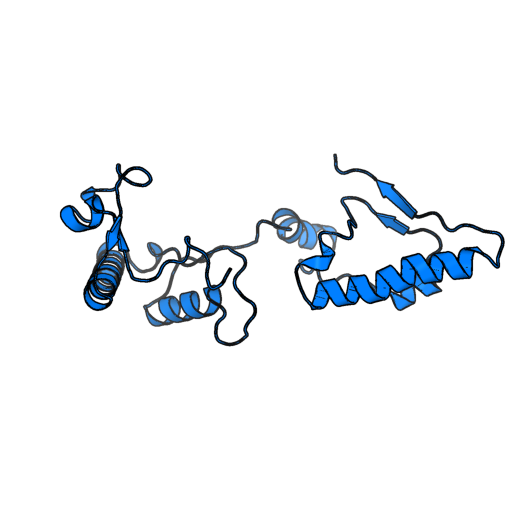01 O O . ALA A 1 103 ? 5.336 -1.685 -20.652 1.00 90.19 103 ALA A O 1
ATOM 802 N N . MET A 1 104 ? 4.764 -1.329 -18.512 1.00 89.50 104 MET A N 1
ATOM 803 C CA . MET A 1 104 ? 4.360 -2.725 -18.260 1.00 89.50 104 MET A CA 1
ATOM 804 C C . MET A 1 104 ? 3.247 -3.213 -19.186 1.00 89.50 104 MET A C 1
ATOM 806 O O . MET A 1 104 ? 3.197 -4.405 -19.472 1.00 89.50 104 MET A O 1
ATOM 810 N N . HIS A 1 105 ? 2.347 -2.323 -19.609 1.00 91.50 105 HIS A N 1
ATOM 811 C CA . HIS A 1 105 ? 1.187 -2.698 -20.413 1.00 91.50 105 HIS A CA 1
ATOM 812 C C . HIS A 1 105 ? 1.493 -2.667 -21.908 1.00 91.50 105 HIS A C 1
ATOM 814 O O . HIS A 1 105 ? 1.018 -3.539 -22.622 1.00 91.50 105 HIS A O 1
ATOM 820 N N . ILE A 1 106 ? 2.295 -1.708 -22.386 1.00 94.62 106 ILE A N 1
ATOM 821 C CA . ILE A 1 106 ? 2.624 -1.606 -23.816 1.00 94.62 106 ILE A CA 1
ATOM 822 C C . ILE A 1 106 ? 3.761 -2.546 -24.240 1.00 94.62 106 ILE A C 1
ATOM 824 O O . ILE A 1 106 ? 3.732 -3.079 -25.346 1.00 94.62 106 ILE A O 1
ATOM 828 N N . ALA A 1 107 ? 4.745 -2.798 -23.369 1.00 92.75 107 ALA A N 1
ATOM 829 C CA . ALA A 1 107 ? 5.946 -3.556 -23.727 1.00 92.75 107 ALA A CA 1
ATOM 830 C C . ALA A 1 107 ? 5.675 -4.979 -24.264 1.00 92.75 107 ALA A C 1
ATOM 832 O O . ALA A 1 107 ? 6.297 -5.340 -25.262 1.00 92.75 107 ALA A O 1
ATOM 833 N N . PRO A 1 108 ? 4.725 -5.775 -23.730 1.00 93.50 108 PRO A N 1
ATOM 834 C CA . PRO A 1 108 ? 4.408 -7.086 -24.301 1.00 93.50 108 PRO A CA 1
ATOM 835 C C . PRO A 1 108 ? 4.006 -7.050 -25.779 1.00 93.50 108 PRO A C 1
ATOM 837 O O . PRO A 1 108 ? 4.343 -7.969 -26.515 1.00 93.50 108 PRO A O 1
ATOM 840 N N . TYR A 1 109 ? 3.338 -5.983 -26.222 1.00 95.31 109 TYR A N 1
ATOM 841 C CA . TYR A 1 109 ? 2.858 -5.848 -27.600 1.00 95.31 109 TYR A CA 1
ATOM 842 C C . TYR A 1 109 ? 3.935 -5.363 -28.573 1.00 95.31 109 TYR A C 1
ATOM 844 O O . TYR A 1 109 ? 3.826 -5.602 -29.769 1.00 95.31 109 TYR A O 1
ATOM 852 N N . VAL A 1 110 ? 4.965 -4.678 -28.071 1.00 94.75 110 VAL A N 1
ATOM 853 C CA . VAL A 1 110 ? 6.034 -4.101 -28.904 1.00 94.75 110 VAL A CA 1
ATOM 854 C C . VAL A 1 110 ? 7.280 -4.985 -28.907 1.00 94.75 110 VAL A C 1
ATOM 856 O O . VAL A 1 110 ? 7.889 -5.190 -29.950 1.00 94.75 110 VAL A O 1
ATOM 859 N N . ILE A 1 111 ? 7.666 -5.507 -27.740 1.00 91.31 111 ILE A N 1
ATOM 860 C CA . ILE A 1 111 ? 8.931 -6.227 -27.526 1.00 91.31 111 ILE A CA 1
ATOM 861 C C . ILE A 1 111 ? 8.739 -7.642 -26.954 1.00 91.31 111 ILE A C 1
ATOM 863 O O . ILE A 1 111 ? 9.710 -8.279 -26.554 1.00 91.31 111 ILE A O 1
ATOM 867 N N . GLY A 1 112 ? 7.499 -8.137 -26.863 1.00 92.25 112 GLY A N 1
ATOM 868 C CA . GLY A 1 112 ? 7.202 -9.511 -26.434 1.00 92.25 112 GLY A CA 1
ATOM 869 C C . GLY A 1 112 ? 7.429 -9.802 -24.945 1.00 92.25 112 GLY A C 1
ATOM 870 O O . GLY A 1 112 ? 7.387 -10.959 -24.535 1.00 92.25 112 GLY A O 1
ATOM 871 N N . SER A 1 113 ? 7.686 -8.785 -24.112 1.00 87.31 113 SER A N 1
ATOM 872 C CA . SER A 1 113 ? 7.974 -8.966 -22.683 1.00 87.31 113 SER A CA 1
ATOM 873 C C . SER A 1 113 ? 7.507 -7.789 -21.829 1.00 87.31 113 SER A C 1
ATOM 875 O O . SER A 1 113 ? 7.686 -6.631 -22.193 1.00 87.31 113 SER A O 1
ATOM 877 N N . SER A 1 114 ? 6.959 -8.076 -20.644 1.00 83.69 114 SER A N 1
ATOM 878 C CA . SER A 1 114 ? 6.634 -7.069 -19.619 1.00 83.69 114 SER A CA 1
ATOM 879 C C . SER A 1 114 ? 7.818 -6.740 -18.698 1.00 83.69 114 SER A C 1
ATOM 881 O O . SER A 1 114 ? 7.707 -5.873 -17.828 1.00 83.69 114 SER A O 1
ATOM 883 N N . SER A 1 115 ? 8.949 -7.438 -18.845 1.00 83.19 115 SER A N 1
ATOM 884 C CA . SER A 1 115 ? 10.102 -7.380 -17.934 1.00 83.19 115 SER A CA 1
ATOM 885 C C . SER A 1 115 ? 11.018 -6.181 -18.193 1.00 83.19 115 SER A C 1
ATOM 887 O O . SER A 1 115 ? 12.240 -6.315 -18.212 1.00 83.19 115 SER A O 1
ATOM 889 N N . VAL A 1 116 ? 10.439 -4.988 -18.339 1.00 82.50 116 VAL A N 1
ATOM 890 C CA . VAL A 1 116 ? 11.150 -3.749 -18.712 1.00 82.50 116 VAL A CA 1
ATOM 891 C C . VAL A 1 116 ? 12.304 -3.382 -17.769 1.00 82.50 116 VAL A C 1
ATOM 893 O O . VAL A 1 116 ? 13.238 -2.699 -18.169 1.00 82.50 116 VAL A O 1
ATOM 896 N N . THR A 1 117 ? 12.288 -3.861 -16.522 1.00 80.75 117 THR A N 1
ATOM 897 C CA . THR A 1 117 ? 13.357 -3.617 -15.537 1.00 80.75 117 THR A CA 1
ATOM 898 C C . THR A 1 117 ? 14.498 -4.634 -15.580 1.00 80.75 117 THR A C 1
ATOM 900 O O . THR A 1 117 ? 15.501 -4.437 -14.898 1.00 80.75 117 THR A O 1
ATOM 903 N N . LEU A 1 118 ? 14.346 -5.744 -16.307 1.00 79.69 118 LEU A N 1
ATOM 904 C CA . LEU A 1 118 ? 15.327 -6.838 -16.361 1.00 79.69 118 LEU A CA 1
ATOM 905 C C . LEU A 1 118 ? 16.107 -6.880 -17.680 1.00 79.69 118 LEU A C 1
ATOM 907 O O . LEU A 1 118 ? 17.037 -7.665 -17.810 1.00 79.69 118 LEU A O 1
ATOM 911 N N . MET A 1 119 ? 15.775 -6.015 -18.638 1.00 75.31 119 MET A N 1
ATOM 912 C 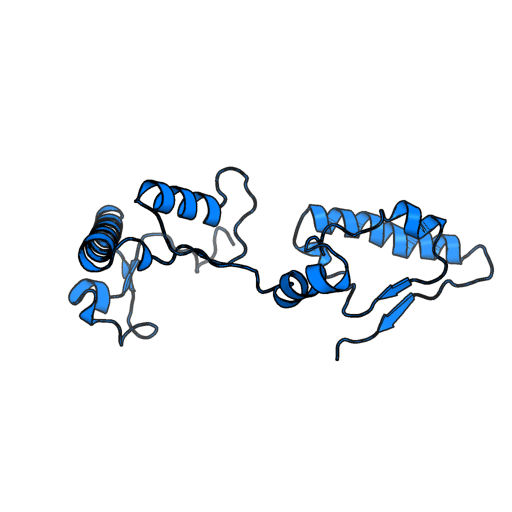CA . MET A 1 119 ? 16.392 -5.979 -19.969 1.00 75.31 119 MET A CA 1
ATOM 913 C C . MET A 1 119 ? 17.716 -5.194 -20.018 1.00 75.31 119 MET A C 1
ATOM 915 O O . MET A 1 119 ? 18.083 -4.652 -21.056 1.00 75.31 119 MET A O 1
ATOM 919 N N . ALA A 1 120 ? 18.434 -5.090 -18.898 1.00 81.25 120 ALA A N 1
ATOM 920 C CA . ALA A 1 120 ? 19.666 -4.311 -18.823 1.00 81.25 120 ALA A CA 1
ATOM 921 C C . ALA A 1 120 ? 20.901 -5.171 -19.130 1.00 81.25 120 ALA A C 1
ATOM 923 O O . ALA A 1 120 ? 21.146 -6.184 -18.474 1.00 81.25 120 ALA A O 1
ATOM 924 N N . VAL A 1 121 ? 21.724 -4.713 -20.076 1.00 85.31 121 VAL A N 1
ATOM 925 C CA . VAL A 1 121 ? 23.058 -5.276 -20.322 1.00 85.31 121 VAL A CA 1
ATOM 926 C C . VAL A 1 121 ? 23.981 -4.921 -19.145 1.00 85.31 121 VAL A C 1
ATOM 928 O O . VAL A 1 121 ? 23.939 -3.788 -18.651 1.00 85.31 121 VAL A O 1
ATOM 931 N N . PRO A 1 122 ? 24.835 -5.847 -18.668 1.00 84.19 122 PRO A N 1
ATOM 932 C CA . PRO A 1 122 ? 25.806 -5.539 -17.628 1.00 84.19 122 PRO A CA 1
ATOM 933 C C . PRO A 1 122 ? 26.722 -4.370 -18.010 1.00 84.19 122 PRO A C 1
ATOM 935 O O . PRO A 1 122 ? 27.267 -4.319 -19.110 1.00 84.19 122 PRO A O 1
ATOM 938 N N . TRP A 1 123 ? 26.984 -3.480 -17.050 1.00 81.94 123 TRP A N 1
ATOM 939 C CA . TRP A 1 123 ? 27.835 -2.297 -17.243 1.00 81.94 123 TRP A CA 1
ATOM 940 C C . TRP A 1 123 ? 29.242 -2.590 -17.784 1.00 81.94 123 TRP A C 1
ATOM 942 O O . TRP A 1 123 ? 29.842 -1.710 -18.392 1.00 81.94 123 TRP A O 1
ATOM 952 N N . VAL A 1 124 ? 29.777 -3.795 -17.554 1.00 82.44 124 VAL A N 1
ATOM 953 C CA . VAL A 1 124 ? 31.100 -4.197 -18.063 1.00 82.44 124 VAL A CA 1
ATOM 954 C C . VAL A 1 124 ? 31.118 -4.246 -19.593 1.00 82.44 124 VAL A C 1
ATOM 956 O O . VAL A 1 124 ? 31.983 -3.631 -20.201 1.00 82.44 124 VAL A O 1
ATOM 959 N N . HIS A 1 125 ? 30.092 -4.828 -20.216 1.00 86.00 125 HIS A N 1
ATOM 960 C CA . HIS A 1 125 ? 30.000 -4.911 -21.674 1.00 86.00 125 HIS A CA 1
ATOM 961 C C . HIS A 1 125 ? 29.734 -3.549 -22.312 1.00 86.00 125 HIS A C 1
ATOM 963 O O . HIS A 1 125 ? 30.281 -3.246 -23.368 1.00 86.00 125 HIS A O 1
ATOM 969 N N . ILE A 1 126 ? 28.947 -2.694 -21.650 1.00 86.12 126 ILE A N 1
ATOM 970 C CA . ILE A 1 126 ? 28.744 -1.313 -22.106 1.00 86.12 126 ILE A CA 1
ATOM 971 C C . ILE A 1 126 ? 30.092 -0.569 -22.127 1.00 86.12 126 ILE A C 1
ATOM 973 O O . ILE A 1 126 ? 30.394 0.135 -23.083 1.00 86.12 126 ILE A O 1
ATOM 977 N N . ALA A 1 127 ? 30.939 -0.761 -21.110 1.00 82.19 127 ALA A N 1
ATOM 978 C CA . ALA A 1 127 ? 32.241 -0.090 -21.017 1.00 82.19 127 ALA A CA 1
ATOM 979 C C . ALA A 1 127 ? 33.230 -0.534 -22.095 1.00 82.19 127 ALA A C 1
ATOM 981 O O . ALA A 1 127 ? 33.990 0.281 -22.614 1.00 82.19 127 ALA A O 1
ATOM 982 N N . GLU A 1 128 ? 33.234 -1.828 -22.392 1.00 89.25 128 GLU A N 1
ATOM 983 C CA . GLU A 1 128 ? 34.196 -2.441 -23.303 1.00 89.25 128 GLU A CA 1
ATOM 984 C C . GLU A 1 128 ? 33.790 -2.269 -24.770 1.00 89.25 128 GLU A C 1
ATOM 986 O O . GLU A 1 128 ? 34.661 -2.093 -25.620 1.00 89.25 128 GLU A O 1
ATOM 991 N N . HIS A 1 129 ? 32.486 -2.255 -25.069 1.00 89.81 129 HIS A N 1
ATOM 992 C CA . HIS A 1 129 ? 31.988 -2.389 -26.443 1.00 89.81 129 HIS A CA 1
ATOM 993 C C . HIS A 1 129 ? 31.116 -1.228 -26.946 1.00 89.81 129 HIS A C 1
ATOM 995 O O . HIS A 1 129 ? 30.663 -1.278 -28.083 1.00 89.81 129 HIS A O 1
ATOM 1001 N N . THR A 1 130 ? 30.847 -0.189 -26.143 1.00 86.56 130 THR A N 1
ATOM 1002 C CA . THR A 1 130 ? 29.976 0.932 -26.563 1.00 86.56 130 THR A CA 1
ATOM 1003 C C . THR A 1 130 ? 30.763 2.220 -26.798 1.00 86.56 130 THR A C 1
ATOM 1005 O O . THR A 1 130 ? 31.481 2.693 -25.915 1.00 86.56 130 THR A O 1
ATOM 1008 N N . GLU A 1 131 ? 30.609 2.824 -27.976 1.00 88.75 131 GLU A N 1
ATOM 1009 C CA . GLU A 1 131 ? 31.253 4.100 -28.333 1.00 88.75 131 GLU A CA 1
ATOM 1010 C C . GLU A 1 131 ? 30.441 5.329 -27.905 1.00 88.75 131 GLU A C 1
ATOM 1012 O O . GLU A 1 131 ? 31.021 6.342 -27.518 1.00 88.75 131 GLU A O 1
ATOM 1017 N N . LEU A 1 132 ? 29.109 5.220 -27.920 1.00 86.94 132 LEU A N 1
ATOM 1018 C CA . LEU A 1 132 ? 28.168 6.293 -27.605 1.00 86.94 132 LEU A CA 1
ATOM 1019 C C . LEU A 1 132 ? 27.061 5.781 -26.680 1.00 86.94 132 LEU A C 1
ATOM 1021 O O . LEU A 1 132 ? 26.401 4.787 -26.977 1.00 86.94 132 LEU A O 1
ATOM 1025 N N . VAL A 1 133 ? 26.814 6.503 -25.586 1.00 84.56 133 VAL A N 1
ATOM 1026 C CA . VAL A 1 133 ? 25.673 6.256 -24.696 1.00 84.56 133 VAL A CA 1
ATOM 1027 C C . VAL A 1 133 ? 24.695 7.423 -24.792 1.00 84.56 133 VAL A C 1
ATOM 1029 O O . VAL A 1 133 ? 25.036 8.561 -24.464 1.00 84.56 133 VAL A O 1
ATOM 1032 N N . VAL A 1 134 ? 23.462 7.125 -25.203 1.00 86.06 134 VAL A N 1
ATOM 1033 C CA . VAL A 1 134 ? 22.351 8.085 -25.232 1.00 86.06 134 VAL A CA 1
ATOM 1034 C C . VAL A 1 134 ? 21.443 7.835 -24.033 1.00 86.06 134 VAL A C 1
ATOM 1036 O O . VAL A 1 134 ? 20.929 6.735 -23.842 1.00 86.06 134 VAL A O 1
ATOM 1039 N N . MET A 1 135 ? 21.242 8.861 -23.210 1.00 84.94 135 MET A N 1
ATOM 1040 C CA . MET A 1 135 ? 20.404 8.802 -22.013 1.00 84.94 135 MET A CA 1
ATOM 1041 C C . MET A 1 135 ? 19.124 9.603 -22.257 1.00 84.94 135 MET A C 1
ATOM 1043 O O . MET A 1 135 ? 19.092 10.817 -22.052 1.00 84.94 135 MET A O 1
ATOM 1047 N N . PHE A 1 136 ? 18.074 8.914 -22.704 1.00 84.56 136 PHE A N 1
ATOM 1048 C CA . PHE A 1 136 ? 16.760 9.497 -22.983 1.00 84.56 136 PHE A CA 1
ATOM 1049 C C . PHE A 1 136 ? 15.802 9.253 -21.811 1.00 84.56 136 PHE A C 1
ATOM 1051 O O . PHE A 1 136 ? 15.662 8.122 -21.350 1.00 84.56 136 PHE A O 1
ATOM 1058 N N . GLY A 1 137 ? 15.168 10.303 -21.283 1.00 78.81 137 GLY A N 1
ATOM 1059 C CA . GLY A 1 137 ? 14.219 10.177 -20.166 1.00 78.81 137 GLY A CA 1
ATOM 1060 C C . GLY A 1 137 ? 14.845 9.949 -18.778 1.00 78.81 137 GLY A C 1
ATOM 1061 O O . GLY A 1 137 ? 14.130 9.977 -17.778 1.00 78.81 137 GLY A O 1
ATOM 1062 N N . GLY A 1 138 ? 16.174 9.803 -18.684 1.00 69.94 138 GLY A N 1
ATOM 1063 C CA . GLY A 1 138 ? 16.937 10.117 -17.470 1.00 69.94 138 GLY A CA 1
ATOM 1064 C C . GLY A 1 138 ? 17.943 9.069 -16.974 1.00 69.94 138 GLY A C 1
ATOM 1065 O O . GLY A 1 138 ? 17.681 7.873 -16.929 1.00 69.94 138 GLY A O 1
ATOM 1066 N N . ALA A 1 139 ? 19.085 9.568 -16.488 1.00 67.88 139 ALA A N 1
ATOM 1067 C CA . ALA A 1 139 ? 20.143 8.819 -15.796 1.00 67.88 139 ALA A CA 1
ATOM 1068 C C . ALA A 1 139 ? 20.747 9.651 -14.644 1.00 67.88 139 ALA A C 1
ATOM 1070 O O . ALA A 1 139 ? 21.960 9.744 -14.453 1.00 67.88 139 ALA A O 1
ATOM 1071 N N . HIS A 1 140 ? 19.891 10.333 -13.880 1.00 69.56 140 HIS A N 1
ATOM 1072 C CA . HIS A 1 140 ? 20.357 11.259 -12.853 1.00 69.56 140 HIS A CA 1
ATOM 1073 C C . HIS A 1 140 ? 20.914 10.504 -11.637 1.00 69.56 140 HIS A C 1
ATOM 1075 O O . HIS A 1 140 ? 20.197 9.754 -10.981 1.00 69.56 140 HIS A O 1
ATOM 1081 N N . ALA A 1 141 ? 22.144 10.803 -11.209 1.00 68.00 141 ALA A N 1
ATOM 1082 C CA . ALA A 1 141 ? 22.796 10.148 -10.063 1.00 68.00 141 ALA A CA 1
ATOM 1083 C C . ALA A 1 141 ? 22.014 10.215 -8.726 1.00 68.00 141 ALA A C 1
ATOM 1085 O O . ALA A 1 141 ? 22.363 9.535 -7.764 1.00 68.00 141 ALA A O 1
ATOM 1086 N N . LYS A 1 142 ? 20.959 11.038 -8.643 1.00 70.75 142 LYS A N 1
ATOM 1087 C CA . LYS A 1 142 ? 20.055 11.141 -7.481 1.00 70.75 142 LYS A CA 1
ATOM 1088 C C . LYS A 1 142 ? 19.154 9.908 -7.360 1.00 70.75 142 LYS A C 1
ATOM 1090 O O . LYS A 1 142 ? 18.999 9.400 -6.252 1.00 70.75 142 LYS A O 1
ATOM 1095 N N . THR A 1 143 ? 18.603 9.404 -8.466 1.00 65.94 143 THR A N 1
ATOM 1096 C CA . THR A 1 143 ? 17.676 8.257 -8.444 1.00 65.94 143 THR A CA 1
ATOM 1097 C C . THR A 1 143 ? 18.388 6.978 -8.004 1.00 65.94 143 THR A C 1
ATOM 1099 O O . THR A 1 143 ? 17.814 6.156 -7.288 1.00 65.94 143 THR A O 1
ATOM 1102 N N . CYS A 1 144 ? 19.687 6.877 -8.294 1.00 64.31 144 CYS A N 1
ATOM 1103 C CA . CYS A 1 144 ? 20.530 5.751 -7.905 1.00 64.31 144 CYS A CA 1
ATOM 1104 C C . CYS A 1 144 ? 20.887 5.697 -6.401 1.00 64.31 144 CYS A C 1
ATOM 1106 O O . CYS A 1 144 ? 21.512 4.742 -5.952 1.00 64.31 144 CYS A O 1
ATOM 1108 N N . LYS A 1 145 ? 20.517 6.689 -5.580 1.00 64.12 145 LYS A N 1
ATOM 1109 C CA . LYS A 1 145 ? 20.890 6.720 -4.145 1.00 64.12 145 LYS A CA 1
ATOM 1110 C C . LYS A 1 145 ? 19.870 6.053 -3.214 1.00 64.12 145 LYS A C 1
ATOM 1112 O O . LYS A 1 145 ? 20.169 5.865 -2.030 1.00 64.12 145 LYS A O 1
ATOM 1117 N N . SER A 1 146 ? 18.694 5.717 -3.745 1.00 59.44 146 SER A N 1
ATOM 1118 C CA . SER A 1 146 ? 17.494 5.308 -3.000 1.00 59.44 146 SER A CA 1
ATOM 1119 C C . SER A 1 146 ? 17.590 3.924 -2.346 1.00 59.44 146 SER A C 1
ATOM 1121 O O . SER A 1 146 ? 17.020 3.722 -1.278 1.00 59.44 146 SER A O 1
ATOM 1123 N N . THR A 1 147 ? 18.344 2.982 -2.921 1.00 57.09 147 THR A N 1
ATOM 1124 C CA . THR A 1 147 ? 18.504 1.620 -2.379 1.00 57.09 147 THR A CA 1
ATOM 1125 C C . THR A 1 147 ? 19.968 1.165 -2.396 1.00 57.09 147 THR A C 1
ATOM 1127 O O . THR A 1 147 ? 20.746 1.659 -3.211 1.00 57.09 147 THR A O 1
ATOM 1130 N N . PRO A 1 148 ? 20.393 0.215 -1.538 1.00 49.12 148 PRO A N 1
ATOM 1131 C CA . PRO A 1 148 ? 21.765 -0.313 -1.550 1.00 49.12 148 PRO A CA 1
ATOM 1132 C C . PRO A 1 148 ? 22.177 -0.918 -2.903 1.00 49.12 148 PRO A C 1
ATOM 1134 O O . PRO A 1 148 ? 23.317 -0.750 -3.333 1.00 49.12 148 PRO A O 1
ATOM 1137 N N . VAL A 1 149 ? 21.233 -1.559 -3.604 1.00 50.53 149 VAL A N 1
ATOM 1138 C CA . VAL A 1 149 ? 21.426 -2.092 -4.965 1.00 50.53 149 VAL A CA 1
ATOM 1139 C C . VAL A 1 149 ? 21.690 -0.954 -5.955 1.00 50.53 149 VAL A C 1
ATOM 1141 O O . VAL A 1 149 ? 22.660 -1.000 -6.713 1.00 50.53 149 VAL A O 1
ATOM 1144 N N . ALA A 1 150 ? 20.903 0.120 -5.879 1.00 50.16 150 ALA A N 1
ATOM 1145 C CA . ALA A 1 150 ? 21.118 1.313 -6.689 1.00 50.16 150 ALA A CA 1
ATOM 1146 C C . ALA A 1 150 ? 22.436 2.040 -6.321 1.00 50.16 150 ALA A C 1
ATOM 1148 O O . ALA A 1 150 ? 23.150 2.533 -7.196 1.00 50.16 150 ALA A O 1
ATOM 1149 N N . ARG A 1 151 ? 22.849 2.016 -5.045 1.00 44.41 151 ARG A N 1
ATOM 1150 C CA . ARG A 1 151 ? 24.128 2.589 -4.585 1.00 44.41 151 ARG A CA 1
ATOM 1151 C C . ARG A 1 151 ? 25.345 1.825 -5.106 1.00 44.41 151 ARG A C 1
ATOM 1153 O O . ARG A 1 151 ? 26.383 2.443 -5.355 1.00 44.41 151 ARG A O 1
ATOM 1160 N N . ARG A 1 152 ? 25.242 0.510 -5.326 1.00 44.25 152 ARG A N 1
ATOM 1161 C CA . ARG A 1 152 ? 26.317 -0.271 -5.966 1.00 44.25 152 ARG A CA 1
ATOM 1162 C C . ARG A 1 152 ? 26.545 0.182 -7.411 1.00 44.25 152 ARG A C 1
ATOM 1164 O O . ARG A 1 152 ? 27.699 0.263 -7.830 1.00 44.25 152 ARG A O 1
ATOM 1171 N N . CYS A 1 153 ? 25.476 0.589 -8.107 1.00 44.06 153 CYS A N 1
ATOM 1172 C CA . CYS A 1 153 ? 25.585 1.278 -9.393 1.00 44.06 153 CYS A CA 1
ATOM 1173 C C . CYS A 1 153 ? 26.325 2.608 -9.233 1.00 44.06 153 CYS A C 1
ATOM 1175 O O . CYS A 1 153 ? 27.252 2.832 -9.991 1.00 44.06 153 CYS A O 1
ATOM 1177 N N . THR A 1 154 ? 26.042 3.420 -8.199 1.00 45.03 154 THR A N 1
ATOM 1178 C CA . THR A 1 154 ? 26.774 4.690 -7.988 1.00 45.03 154 THR A CA 1
ATOM 1179 C C . THR A 1 154 ? 28.258 4.537 -7.685 1.00 45.03 154 THR A C 1
ATOM 1181 O O . THR A 1 154 ? 29.026 5.381 -8.112 1.00 45.03 154 THR A O 1
ATOM 1184 N N . ARG A 1 155 ? 28.691 3.484 -6.976 1.00 38.53 155 ARG A N 1
ATOM 1185 C CA . ARG A 1 155 ? 30.112 3.297 -6.617 1.00 38.53 155 ARG A CA 1
ATOM 1186 C C . ARG A 1 155 ? 30.947 2.809 -7.807 1.00 38.53 155 ARG A C 1
ATOM 1188 O O . ARG A 1 155 ? 32.110 3.182 -7.937 1.00 38.53 155 ARG A O 1
ATOM 1195 N N . ARG A 1 156 ? 30.339 2.017 -8.701 1.00 41.66 156 ARG A N 1
ATOM 1196 C CA . ARG A 1 156 ? 30.928 1.663 -10.002 1.00 41.66 156 ARG A CA 1
ATOM 1197 C C . ARG A 1 156 ? 30.784 2.786 -11.026 1.00 41.66 156 ARG A C 1
ATOM 1199 O O . ARG A 1 156 ? 31.729 2.993 -11.765 1.00 41.66 156 ARG A O 1
ATOM 1206 N N . SER A 1 157 ? 29.686 3.545 -11.026 1.00 40.88 157 SER A N 1
ATOM 1207 C CA . SER A 1 157 ? 29.456 4.670 -11.943 1.00 40.88 157 SER A CA 1
ATOM 1208 C C . SER A 1 157 ? 30.228 5.933 -11.555 1.00 40.88 157 SER A C 1
ATOM 1210 O O . SER A 1 157 ? 30.611 6.688 -12.433 1.00 40.88 157 SER A O 1
ATOM 1212 N N . SER A 1 158 ? 30.548 6.153 -10.275 1.00 39.19 158 SER A N 1
ATOM 1213 C CA . SER A 1 158 ? 31.523 7.166 -9.847 1.00 39.19 158 SER A CA 1
ATOM 1214 C C . SER A 1 158 ? 32.934 6.756 -10.252 1.00 39.19 158 SER A C 1
ATOM 1216 O O . SER A 1 158 ? 33.699 7.584 -10.728 1.00 39.19 158 SER A O 1
ATOM 1218 N N . GLY A 1 159 ? 33.245 5.459 -10.150 1.00 38.91 159 GLY A N 1
ATOM 1219 C CA . GLY A 1 159 ? 34.431 4.874 -10.765 1.00 38.91 159 GLY A CA 1
ATOM 1220 C C . GLY A 1 159 ? 34.408 4.961 -12.290 1.00 38.91 159 GLY A C 1
ATOM 1221 O O . GLY A 1 159 ? 35.464 5.025 -12.876 1.00 38.91 159 GLY A O 1
ATOM 1222 N N . TRP A 1 160 ? 33.248 5.032 -12.938 1.00 44.47 160 TRP A N 1
ATOM 1223 C CA . TRP A 1 160 ? 33.094 5.157 -14.391 1.00 44.47 160 TRP A CA 1
ATOM 1224 C C . TRP A 1 160 ? 33.192 6.611 -14.850 1.00 44.47 160 TRP A C 1
ATOM 1226 O O . TRP A 1 160 ? 33.925 6.880 -15.783 1.00 44.47 160 TRP A O 1
ATOM 1236 N N . ASN A 1 161 ? 32.598 7.576 -14.143 1.00 41.59 161 ASN A N 1
ATOM 1237 C CA . ASN A 1 161 ? 32.876 8.995 -14.376 1.00 41.59 161 ASN A CA 1
ATOM 1238 C C . ASN A 1 161 ? 34.371 9.288 -14.176 1.00 41.59 161 ASN A C 1
ATOM 1240 O O . ASN A 1 161 ? 34.951 10.008 -14.975 1.00 41.59 161 ASN A O 1
ATOM 1244 N N . VAL A 1 162 ? 35.020 8.679 -13.173 1.00 36.78 162 VAL A N 1
ATOM 1245 C CA . VAL A 1 162 ? 36.458 8.865 -12.899 1.00 36.78 162 VAL A CA 1
ATOM 1246 C C . VAL A 1 162 ? 37.368 7.999 -13.788 1.00 36.78 162 VAL A C 1
ATOM 1248 O O . VAL A 1 162 ? 38.456 8.441 -14.132 1.00 36.78 162 VAL A O 1
ATOM 1251 N N . SER A 1 163 ? 36.972 6.791 -14.196 1.00 31.08 163 SER A N 1
ATOM 1252 C CA . SER A 1 163 ? 37.779 5.886 -15.038 1.00 31.08 163 SER A CA 1
ATOM 1253 C C . SER A 1 163 ? 37.556 6.116 -16.529 1.00 31.08 163 SER A C 1
ATOM 1255 O O . SER A 1 163 ? 38.481 5.888 -17.303 1.00 31.08 163 SER A O 1
ATOM 1257 N N . CYS A 1 164 ? 36.387 6.619 -16.932 1.00 36.75 164 CYS A N 1
ATOM 1258 C CA . CYS A 1 164 ? 36.218 7.282 -18.216 1.00 36.75 164 CYS A CA 1
ATOM 1259 C C . CYS A 1 164 ? 37.071 8.554 -18.183 1.00 36.75 164 CYS A C 1
ATOM 1261 O O . CYS A 1 164 ? 37.931 8.676 -19.037 1.00 36.75 164 CYS A O 1
ATOM 1263 N N . ALA A 1 165 ? 37.004 9.406 -17.142 1.00 33.34 165 ALA A N 1
ATOM 1264 C CA . ALA A 1 165 ? 37.886 10.586 -17.022 1.00 33.34 165 ALA A CA 1
ATOM 1265 C C . ALA A 1 165 ? 39.398 10.268 -16.998 1.00 33.34 165 ALA A C 1
ATOM 1267 O O . ALA A 1 165 ? 40.183 11.056 -17.513 1.00 33.34 165 ALA A O 1
ATOM 1268 N N . ARG A 1 166 ? 39.830 9.119 -16.455 1.00 28.36 166 ARG A N 1
ATOM 1269 C CA . ARG A 1 166 ? 41.245 8.689 -16.479 1.00 28.36 166 ARG A CA 1
ATOM 1270 C C . ARG A 1 166 ? 41.670 7.999 -17.777 1.00 28.36 166 ARG A C 1
ATOM 1272 O O . ARG A 1 166 ? 42.824 8.144 -18.149 1.00 28.36 166 ARG A O 1
ATOM 1279 N N . ARG A 1 167 ? 40.783 7.292 -18.493 1.00 30.55 167 ARG A N 1
ATOM 1280 C CA . ARG A 1 167 ? 41.058 6.870 -19.887 1.00 30.55 167 ARG A CA 1
ATOM 1281 C C . ARG A 1 167 ? 40.953 8.034 -20.879 1.00 30.55 167 ARG A C 1
ATOM 1283 O O . ARG A 1 167 ? 41.541 7.965 -21.949 1.00 30.55 167 ARG A O 1
ATOM 1290 N N . LEU A 1 168 ? 40.257 9.109 -20.506 1.00 38.50 168 LEU A N 1
ATOM 1291 C CA . LEU A 1 168 ? 40.096 10.343 -21.279 1.00 38.50 168 LEU A CA 1
ATOM 1292 C C . LEU A 1 168 ? 41.371 11.210 -21.328 1.00 38.50 168 LEU A C 1
ATOM 1294 O O . LEU A 1 168 ? 41.426 12.110 -22.157 1.00 38.50 168 LEU A O 1
ATOM 1298 N N . SER A 1 169 ? 42.397 10.957 -20.500 1.00 31.78 169 SER A N 1
ATOM 1299 C CA . SER A 1 169 ? 43.652 11.731 -20.532 1.00 31.78 169 SER A CA 1
ATOM 1300 C C . SER A 1 169 ? 44.789 11.080 -21.328 1.00 31.78 169 SER A C 1
ATOM 1302 O O . SER A 1 169 ? 45.856 11.677 -21.419 1.00 31.78 169 SER A O 1
ATOM 1304 N N . SER A 1 170 ? 44.612 9.869 -21.876 1.00 36.41 170 SER A N 1
ATOM 1305 C CA . SER A 1 170 ? 45.700 9.145 -22.562 1.00 36.41 170 SER A CA 1
ATOM 1306 C C . SER A 1 170 ? 45.368 8.615 -23.961 1.00 36.41 170 SER A C 1
ATOM 1308 O O . SER A 1 170 ? 46.199 7.930 -24.548 1.00 36.41 170 SER A O 1
ATOM 1310 N N . SER A 1 171 ? 44.200 8.918 -24.535 1.00 34.00 171 SER A N 1
ATOM 1311 C CA . SER A 1 171 ? 43.940 8.627 -25.952 1.00 34.00 171 SER A CA 1
ATOM 1312 C C . SER A 1 171 ? 42.963 9.621 -26.570 1.00 34.00 171 SER A C 1
ATOM 1314 O O . SER A 1 171 ? 41.876 9.852 -26.043 1.00 34.00 171 SER A O 1
ATOM 1316 N N . THR A 1 172 ? 43.359 10.172 -27.709 1.00 34.19 172 THR A N 1
ATOM 1317 C CA . THR A 1 172 ? 42.652 11.128 -28.563 1.00 34.19 172 THR A CA 1
ATOM 1318 C C . THR A 1 172 ? 41.316 10.571 -29.082 1.00 34.19 172 THR A C 1
ATOM 1320 O O . THR A 1 172 ? 41.255 10.051 -30.187 1.00 34.19 172 THR A O 1
ATOM 1323 N N . SER A 1 173 ? 40.248 10.624 -28.279 1.00 34.97 173 SER A N 1
ATOM 1324 C CA . SER A 1 173 ? 38.832 10.635 -28.703 1.00 34.97 173 SER A CA 1
ATOM 1325 C C . SER A 1 173 ? 37.945 10.671 -27.453 1.00 34.97 173 SER A C 1
ATOM 1327 O O . SER A 1 173 ? 37.816 9.682 -26.727 1.00 34.97 173 SER A O 1
ATOM 1329 N N . ALA A 1 174 ? 37.356 11.828 -27.156 1.00 39.75 174 ALA A N 1
ATOM 1330 C CA . ALA A 1 174 ? 36.376 11.947 -26.085 1.00 39.75 174 ALA A CA 1
ATOM 1331 C C . ALA A 1 174 ? 35.067 11.271 -26.525 1.00 39.75 174 ALA A C 1
ATOM 1333 O O . ALA A 1 174 ? 34.400 11.758 -27.433 1.00 39.75 174 ALA A O 1
ATOM 1334 N N . ARG A 1 175 ? 34.694 10.148 -25.896 1.00 47.00 175 ARG A N 1
ATOM 1335 C CA . ARG A 1 175 ? 33.416 9.469 -26.174 1.00 47.00 175 ARG A CA 1
ATOM 1336 C C . ARG A 1 175 ? 32.247 10.316 -25.641 1.00 47.00 175 ARG A C 1
ATOM 1338 O O . ARG A 1 175 ? 32.212 10.572 -24.434 1.00 47.00 175 ARG A O 1
ATOM 1345 N N . PRO A 1 176 ? 31.303 10.767 -26.487 1.00 43.50 176 PRO A N 1
ATOM 1346 C CA . PRO A 1 176 ? 30.219 11.632 -26.044 1.00 43.50 176 PRO A CA 1
ATOM 1347 C C . PRO A 1 176 ? 29.174 10.859 -25.229 1.00 43.50 176 PRO A C 1
ATOM 1349 O O . PRO A 1 176 ? 28.796 9.738 -25.564 1.00 43.50 176 PRO A O 1
ATOM 1352 N N . VAL A 1 177 ? 28.672 11.483 -24.162 1.00 54.34 177 VAL A N 1
ATOM 1353 C CA . VAL A 1 177 ? 27.448 11.065 -23.464 1.00 54.34 177 VAL A CA 1
ATOM 1354 C C . VAL A 1 177 ? 26.397 12.125 -23.750 1.00 54.34 177 VAL A C 1
ATOM 1356 O O . VAL A 1 177 ? 26.551 13.272 -23.332 1.00 54.34 177 VAL A O 1
ATOM 1359 N N . ILE A 1 178 ? 25.341 11.754 -24.472 1.00 58.03 178 ILE A N 1
ATOM 1360 C CA . ILE A 1 178 ? 24.260 12.680 -24.824 1.00 58.03 178 ILE A CA 1
ATOM 1361 C C . ILE A 1 178 ? 23.101 12.442 -23.860 1.00 58.03 178 ILE A C 1
ATOM 1363 O O . ILE A 1 178 ? 22.467 11.385 -23.873 1.00 58.03 178 ILE A O 1
ATOM 1367 N N . THR A 1 179 ? 22.817 13.428 -23.014 1.00 52.22 179 THR A N 1
ATOM 1368 C CA . THR A 1 179 ? 21.620 13.454 -22.167 1.00 52.22 179 THR A CA 1
ATOM 1369 C C . THR A 1 179 ? 20.554 14.303 -22.839 1.00 52.22 179 THR A C 1
ATOM 1371 O O . THR A 1 179 ? 20.752 15.506 -23.006 1.00 52.22 179 THR A O 1
ATOM 1374 N N . LEU A 1 180 ? 19.428 13.695 -23.201 1.00 38.78 180 LEU A N 1
ATOM 1375 C CA . LEU A 1 180 ? 18.283 14.421 -23.748 1.00 38.78 180 LEU A CA 1
ATOM 1376 C C . LEU A 1 180 ? 17.282 14.714 -22.617 1.00 38.78 180 LEU A C 1
ATOM 1378 O O . LEU A 1 180 ? 17.014 13.818 -21.806 1.00 38.78 180 LEU A O 1
ATOM 1382 N N . PRO A 1 181 ? 16.758 15.950 -22.512 1.00 37.00 181 PRO A N 1
ATOM 1383 C CA . PRO A 1 181 ? 15.784 16.302 -21.486 1.00 37.00 181 PRO A CA 1
ATOM 1384 C C . PRO A 1 181 ? 14.482 15.511 -21.663 1.00 37.00 181 PRO A C 1
ATOM 1386 O O . PRO A 1 181 ? 14.140 15.071 -22.759 1.00 37.00 181 PRO A O 1
ATOM 1389 N N . THR A 1 182 ? 13.755 15.324 -20.564 1.00 43.09 182 THR A N 1
ATOM 1390 C CA . THR A 1 182 ? 12.362 14.864 -20.599 1.00 43.09 182 THR A CA 1
ATOM 1391 C C . THR A 1 182 ? 11.495 15.948 -21.240 1.00 43.09 182 THR A C 1
ATOM 1393 O O . THR A 1 182 ? 11.646 17.111 -20.862 1.00 43.09 182 THR A O 1
ATOM 1396 N N . CYS A 1 183 ? 10.622 15.575 -22.182 1.00 33.50 183 CYS A N 1
ATOM 1397 C CA . CYS A 1 183 ? 9.527 16.435 -22.643 1.00 33.50 183 CYS A CA 1
ATOM 1398 C C . CYS A 1 183 ? 8.617 16.852 -21.482 1.00 33.50 183 CYS A C 1
ATOM 1400 O O . CYS A 1 183 ? 8.447 16.030 -20.548 1.00 33.50 183 CYS A O 1
#

Sequence (183 aa):
MVRSPLRIGQPHVRSGYLKRREASRAGRGSEPFVPVSWETAMNLVEGGLRRVKSEFGNEAIYGGSYGWASAGRLHHAPSVLKRFFGLFGGYVDKRGNHSFGSAMHIAPYVIGSSSVTLMAVPWVHIAEHTELVVMFGGAHAKTCKSTPVARRCTRRSSGWNVSCARRLSSSTSARPVITLPTC

Foldseek 3Di:
DVPDPPDDPADWDFPQCVPPNPVSVVCPPPTDIDGDHPVVVVVSVVVVLVVCCVPPNQASAELQDDDDDDDDDPVRPSVVSQVVSVVVPDHDHDDAHPPCRVLLVCCCVPPVDSPVVPPDDDPVCCVVPPLEAEAEPDDDLVVLVPDPVSVVVVVVVVVVVVVLVVVVVPDPDNRDYHYDDDD

Radius of gyration: 24.84 Å; chains: 1; bounding box: 68×34×53 Å

pLDDT: mean 81.06, std 21.65, range [28.36, 98.5]